Protein AF-A0A931Y1H8-F1 (afdb_monomer_lite)

Secondary structure (DSSP, 8-state):
--PPPEEEEEEEEETTEEEEEEEE---TT--HHHHHHHHHHHHHHHHHHHHHTTT-EE-S-GGGGEEEPSS--TTSPEEEEEEEEEETTEEEE--------

Sequence (101 aa):
MKTIGGELVKLELEGKLLVGELALELPPGTTAGVRDKSIDALLGDRLIDAAASVDAVVAAAASAFAFPRPGKDPKGRTVFDVRGRIEGDRLLPSRPGKQAR

Foldseek 3Di:
DDQWDKDFPDWDDDPFKIKGKMWTDDDPPDDPVSVLVNQQVHCVVVVQVVLVVVQADEPDRSSLQWAWDPDHDPVRTTMTIGIWGDDPRYTGRDPPDPPPD

Radius of gyration: 13.65 Å; chains: 1; bounding box: 31×42×37 Å

pLDDT: mean 85.73, std 13.14, range [34.94, 93.75]

Structure (mmCIF, N/CA/C/O backbone):
data_AF-A0A931Y1H8-F1
#
_entry.id   AF-A0A931Y1H8-F1
#
loop_
_atom_site.group_PDB
_atom_site.id
_atom_site.type_symbol
_atom_site.label_atom_id
_atom_site.label_alt_id
_atom_site.label_comp_id
_atom_site.label_asym_id
_atom_site.label_entity_id
_atom_site.label_seq_id
_atom_site.pdbx_PDB_ins_code
_atom_site.Cartn_x
_atom_site.Cartn_y
_atom_site.Cartn_z
_atom_site.occupancy
_atom_site.B_iso_or_equiv
_atom_site.auth_seq_id
_atom_site.auth_comp_id
_atom_site.auth_asym_id
_atom_site.auth_atom_id
_atom_site.pdbx_PDB_model_num
ATOM 1 N N . MET A 1 1 ? 5.159 -18.698 -11.735 1.00 47.28 1 MET A N 1
ATOM 2 C CA . MET A 1 1 ? 4.607 -17.334 -11.915 1.00 47.28 1 MET A CA 1
ATOM 3 C C . MET A 1 1 ? 5.731 -16.359 -11.601 1.00 47.28 1 MET A C 1
ATOM 5 O O . MET A 1 1 ? 6.307 -16.495 -10.533 1.00 47.28 1 MET A O 1
ATOM 9 N N . LYS A 1 2 ? 6.128 -15.473 -12.526 1.00 48.88 2 LYS A N 1
ATOM 10 C CA . LYS A 1 2 ? 7.179 -14.478 -12.253 1.00 48.88 2 LYS A CA 1
ATOM 11 C C . LYS A 1 2 ? 6.591 -13.403 -11.341 1.00 48.88 2 LYS A C 1
ATOM 13 O O . LYS A 1 2 ? 5.780 -12.605 -11.798 1.00 48.88 2 LYS A O 1
ATOM 18 N N . THR A 1 3 ? 6.942 -13.426 -10.064 1.00 54.31 3 THR A N 1
ATOM 19 C CA . THR A 1 3 ? 6.704 -12.295 -9.167 1.00 54.31 3 THR A CA 1
ATOM 20 C C . THR A 1 3 ? 7.622 -11.171 -9.632 1.00 54.31 3 THR A C 1
ATOM 22 O O . THR A 1 3 ? 8.820 -11.397 -9.798 1.00 54.31 3 THR A O 1
ATOM 25 N N . ILE A 1 4 ? 7.070 -9.997 -9.925 1.00 73.81 4 ILE A N 1
ATOM 26 C CA . ILE A 1 4 ? 7.901 -8.827 -10.215 1.00 73.81 4 ILE A CA 1
ATOM 27 C C . ILE A 1 4 ? 8.617 -8.395 -8.931 1.00 73.81 4 ILE A C 1
ATOM 29 O O . ILE A 1 4 ? 8.046 -8.482 -7.841 1.00 73.81 4 ILE A O 1
ATOM 33 N N . GLY A 1 5 ? 9.880 -7.984 -9.057 1.00 76.12 5 GLY A N 1
ATOM 34 C CA . GLY A 1 5 ? 10.676 -7.519 -7.926 1.00 76.12 5 GLY A CA 1
ATOM 35 C C . GLY A 1 5 ? 10.098 -6.220 -7.376 1.00 76.12 5 GLY A C 1
ATOM 36 O O . GLY A 1 5 ? 9.843 -5.283 -8.130 1.00 76.12 5 GLY A O 1
ATOM 37 N N . GLY A 1 6 ? 9.877 -6.160 -6.068 1.00 80.88 6 GLY A N 1
ATOM 38 C CA . GLY A 1 6 ? 9.313 -4.988 -5.423 1.00 80.88 6 GLY A CA 1
ATOM 39 C C . GLY A 1 6 ? 9.797 -4.837 -3.994 1.00 80.88 6 GLY A C 1
ATOM 40 O O . GLY A 1 6 ? 10.151 -5.815 -3.342 1.00 80.88 6 GLY A O 1
ATOM 41 N N . GLU A 1 7 ? 9.850 -3.598 -3.535 1.00 88.06 7 GLU A N 1
ATOM 42 C CA . GLU A 1 7 ? 10.400 -3.222 -2.241 1.00 88.06 7 GLU A CA 1
ATOM 43 C C . GLU A 1 7 ? 9.476 -2.196 -1.595 1.00 88.06 7 GLU A C 1
ATOM 45 O O . GLU A 1 7 ? 9.171 -1.162 -2.191 1.00 88.06 7 GLU A O 1
ATOM 50 N N . LEU A 1 8 ? 9.024 -2.481 -0.376 1.00 86.06 8 LEU A N 1
ATOM 51 C CA . LEU A 1 8 ? 8.384 -1.477 0.462 1.00 86.06 8 LEU A CA 1
ATOM 52 C C . LEU A 1 8 ? 9.490 -0.581 1.026 1.00 86.06 8 LEU A C 1
ATOM 54 O O . LEU A 1 8 ? 10.322 -1.043 1.802 1.00 86.06 8 LEU A O 1
ATOM 58 N N . VAL A 1 9 ? 9.512 0.681 0.608 1.00 86.69 9 VAL A N 1
ATOM 59 C CA . VAL A 1 9 ? 10.531 1.654 1.017 1.00 86.69 9 VAL A CA 1
ATOM 60 C C . VAL A 1 9 ? 10.200 2.199 2.401 1.00 86.69 9 VAL A C 1
ATOM 62 O O . VAL A 1 9 ? 11.071 2.289 3.264 1.00 86.69 9 VAL A O 1
ATOM 65 N N . LYS A 1 10 ? 8.931 2.560 2.620 1.00 90.44 10 LYS A N 1
ATOM 66 C CA . LYS A 1 10 ? 8.460 3.146 3.875 1.00 9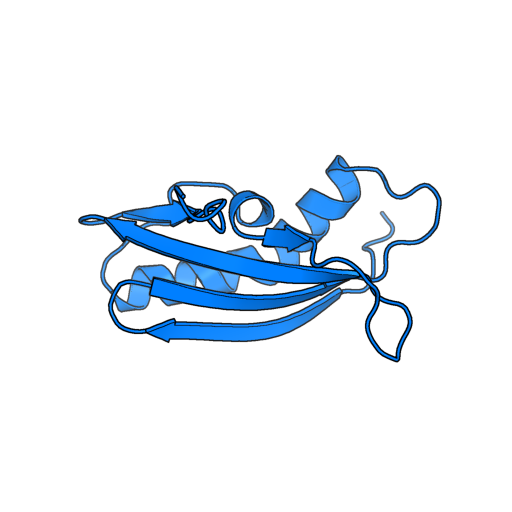0.44 10 LYS A CA 1
ATOM 67 C C . LYS A 1 10 ? 6.981 2.857 4.092 1.00 90.44 10 LYS A C 1
ATOM 69 O O . LYS A 1 10 ? 6.210 2.845 3.137 1.00 90.44 10 LYS A O 1
ATOM 74 N N . LEU A 1 11 ? 6.577 2.667 5.341 1.00 90.88 11 LEU A N 1
ATOM 75 C CA . LEU A 1 11 ? 5.173 2.650 5.736 1.00 90.88 11 LEU A CA 1
ATOM 76 C C . LEU A 1 11 ? 5.057 3.137 7.176 1.00 90.88 11 LEU A C 1
ATOM 78 O O . LEU A 1 11 ? 5.679 2.572 8.070 1.00 90.88 11 LEU A O 1
ATOM 82 N N . GLU A 1 12 ? 4.269 4.179 7.383 1.00 90.75 12 GLU A N 1
ATOM 83 C CA . GLU A 1 12 ? 4.056 4.823 8.670 1.00 90.75 12 GLU A CA 1
ATOM 84 C C . GLU A 1 12 ? 2.576 5.127 8.859 1.00 90.75 12 GLU A C 1
ATOM 86 O O . GLU A 1 12 ? 1.865 5.505 7.925 1.00 90.75 12 GLU A O 1
ATOM 91 N N . LEU A 1 13 ? 2.123 4.976 10.098 1.00 87.44 13 LEU A N 1
ATOM 92 C CA . LEU A 1 13 ? 0.797 5.384 10.525 1.00 87.44 13 LEU A CA 1
ATOM 93 C C . LEU A 1 13 ? 0.938 6.606 11.436 1.00 87.44 13 LEU A C 1
ATOM 95 O O . LEU A 1 13 ? 1.319 6.496 12.599 1.00 87.44 13 LEU A O 1
ATOM 99 N N . GLU A 1 14 ? 0.631 7.780 10.900 1.00 87.38 14 GLU A N 1
ATOM 100 C CA . GLU A 1 14 ? 0.613 9.045 11.626 1.00 87.38 14 GLU A CA 1
ATOM 101 C C . GLU A 1 14 ? -0.806 9.318 12.140 1.00 87.38 14 GLU A C 1
ATOM 103 O O . GLU A 1 14 ? -1.661 9.900 11.462 1.00 87.38 14 GLU A O 1
ATOM 108 N N . GLY A 1 15 ? -1.085 8.845 13.357 1.00 85.94 15 GLY A N 1
ATOM 109 C CA . GLY A 1 15 ? -2.388 8.981 14.008 1.00 85.94 15 GLY A CA 1
ATOM 110 C C . GLY A 1 15 ? -3.488 8.217 13.268 1.00 85.94 15 GLY A C 1
ATOM 111 O O . GLY A 1 15 ? -3.716 7.043 13.529 1.00 85.94 15 GLY A O 1
ATOM 112 N N . LYS A 1 16 ? -4.184 8.893 12.346 1.00 88.94 16 LYS A N 1
ATOM 113 C CA . LYS A 1 16 ? -5.246 8.309 11.501 1.00 88.94 16 LYS A CA 1
ATOM 114 C C . LYS A 1 16 ? -4.879 8.260 10.022 1.00 88.94 16 LYS A C 1
ATOM 116 O O . LYS A 1 16 ? -5.722 7.899 9.207 1.00 88.94 16 LYS A O 1
ATOM 121 N N . LEU A 1 17 ? -3.672 8.668 9.651 1.00 91.00 17 LEU A N 1
ATOM 122 C CA . LEU A 1 17 ? -3.225 8.699 8.266 1.00 91.00 17 LEU A CA 1
ATOM 123 C C . LEU A 1 17 ? -2.124 7.673 8.075 1.00 91.00 17 LEU A C 1
ATOM 125 O O . LEU A 1 17 ? -1.113 7.702 8.762 1.00 91.00 17 LEU A O 1
ATOM 129 N N . LEU A 1 18 ? -2.329 6.771 7.129 1.00 91.12 18 LEU A N 1
ATOM 130 C CA . LEU A 1 18 ? -1.306 5.843 6.696 1.00 91.12 18 LEU A CA 1
ATOM 131 C C . LEU A 1 18 ? -0.608 6.444 5.480 1.00 91.12 18 LEU A C 1
ATOM 133 O O . LEU A 1 18 ? -1.255 6.720 4.466 1.00 91.12 18 LEU A O 1
ATOM 137 N N . VAL A 1 19 ? 0.700 6.616 5.576 1.00 92.88 19 VAL A N 1
ATOM 138 C CA . VAL A 1 19 ? 1.550 7.122 4.504 1.00 92.88 19 VAL A CA 1
ATOM 139 C C . VAL A 1 19 ? 2.716 6.175 4.291 1.00 92.88 19 VAL A C 1
ATOM 141 O O . VAL A 1 19 ? 3.299 5.640 5.226 1.00 92.88 19 VAL A O 1
ATOM 144 N N . GLY A 1 20 ? 3.064 5.931 3.041 1.00 91.75 20 GLY A N 1
ATOM 145 C CA . GLY A 1 20 ? 4.170 5.053 2.715 1.00 91.75 20 GLY A CA 1
ATOM 146 C C . GLY A 1 20 ? 4.606 5.196 1.275 1.00 91.75 20 GLY A C 1
ATOM 147 O O . GLY A 1 20 ? 4.041 5.958 0.493 1.00 91.75 20 GLY A O 1
ATOM 148 N N . GLU A 1 21 ? 5.624 4.434 0.929 1.00 92.38 21 GLU A N 1
ATOM 149 C CA . GLU A 1 21 ? 6.199 4.382 -0.399 1.00 92.38 21 GLU A CA 1
ATOM 150 C C . GLU A 1 21 ? 6.640 2.949 -0.690 1.00 92.38 21 GLU A C 1
ATOM 152 O O . GLU A 1 21 ? 7.256 2.291 0.150 1.00 92.38 21 GLU A O 1
ATOM 157 N N . LEU A 1 22 ? 6.342 2.466 -1.891 1.00 92.06 22 LEU A N 1
ATOM 158 C CA . LEU A 1 22 ? 6.856 1.203 -2.408 1.00 92.06 22 LEU A CA 1
ATOM 159 C C . LEU A 1 22 ? 7.381 1.393 -3.828 1.00 92.06 22 LEU A C 1
ATOM 161 O O . LEU A 1 22 ? 6.883 2.221 -4.582 1.00 92.06 22 LEU A O 1
ATOM 165 N N . ALA A 1 23 ? 8.383 0.616 -4.210 1.00 91.94 23 ALA A N 1
ATOM 166 C CA . ALA A 1 23 ? 8.963 0.628 -5.543 1.00 91.94 23 ALA A CA 1
ATOM 167 C C . ALA A 1 23 ? 8.792 -0.747 -6.186 1.00 91.94 23 ALA A C 1
ATOM 169 O O . ALA A 1 23 ? 9.176 -1.757 -5.600 1.00 91.94 23 ALA A O 1
ATOM 170 N N . LEU A 1 24 ? 8.252 -0.788 -7.403 1.00 90.50 24 LEU A N 1
ATOM 171 C CA . LEU A 1 24 ? 8.096 -2.009 -8.188 1.00 90.50 24 LEU A CA 1
ATOM 172 C C . LEU A 1 24 ? 8.888 -1.934 -9.482 1.00 90.50 24 LEU A C 1
ATOM 174 O O . LEU A 1 24 ? 8.796 -0.969 -10.243 1.00 90.50 24 LEU A O 1
ATOM 178 N N . GLU A 1 25 ? 9.615 -2.999 -9.778 1.00 90.12 25 GLU A N 1
ATOM 179 C CA . GLU A 1 25 ? 10.141 -3.226 -11.109 1.00 90.12 25 GLU A CA 1
ATOM 180 C C . GLU A 1 25 ? 8.982 -3.641 -12.022 1.00 90.12 25 GLU A C 1
ATOM 182 O O . GLU A 1 25 ? 8.382 -4.697 -11.843 1.00 90.12 25 GLU A O 1
ATOM 187 N N . LEU A 1 26 ? 8.637 -2.790 -12.991 1.00 85.06 26 LEU A N 1
ATOM 188 C CA . LEU A 1 26 ? 7.592 -3.068 -13.977 1.00 85.06 26 LEU A CA 1
ATOM 189 C C . LEU A 1 26 ? 8.229 -3.285 -15.353 1.00 85.06 26 LEU A C 1
ATOM 191 O O . LEU A 1 26 ? 8.392 -2.323 -16.113 1.00 85.06 26 LEU A O 1
ATOM 195 N N . PRO A 1 27 ? 8.601 -4.531 -15.698 1.00 82.81 27 PRO A N 1
ATOM 196 C CA . PRO A 1 27 ? 9.029 -4.869 -17.045 1.00 82.81 27 PRO A CA 1
ATOM 197 C C . PRO A 1 27 ? 7.954 -4.517 -18.086 1.00 82.81 27 PRO A C 1
ATOM 199 O O . PRO A 1 27 ? 6.752 -4.579 -17.784 1.00 82.81 27 PRO A O 1
ATOM 202 N N . PRO A 1 28 ? 8.349 -4.203 -19.331 1.00 80.31 28 PRO A N 1
ATOM 203 C CA . PRO A 1 28 ? 7.398 -4.032 -20.423 1.00 80.31 28 PRO A CA 1
ATOM 204 C C . PRO A 1 28 ? 6.536 -5.294 -20.592 1.00 80.31 28 PRO A C 1
ATOM 206 O O . PRO A 1 28 ? 7.040 -6.415 -20.558 1.00 80.31 28 PRO A O 1
ATOM 209 N N . GLY A 1 29 ? 5.221 -5.105 -20.739 1.00 83.88 29 GLY A N 1
ATOM 210 C CA . GLY A 1 29 ? 4.238 -6.196 -20.793 1.00 83.88 29 GLY A CA 1
ATOM 211 C C . GLY A 1 29 ? 3.647 -6.610 -19.439 1.00 83.88 29 GLY A C 1
ATOM 212 O O . GLY A 1 29 ? 2.790 -7.491 -19.401 1.00 83.88 29 GLY A O 1
ATOM 213 N N . THR A 1 30 ? 4.044 -5.972 -18.331 1.00 85.31 30 THR A N 1
ATOM 214 C CA . THR A 1 30 ? 3.389 -6.180 -17.028 1.00 85.31 30 THR A CA 1
ATOM 215 C C . THR A 1 30 ? 1.945 -5.683 -17.076 1.00 85.31 30 THR A C 1
ATOM 217 O O . THR A 1 30 ? 1.686 -4.511 -17.346 1.00 85.31 30 THR A O 1
ATOM 220 N N . THR A 1 31 ? 0.992 -6.573 -16.804 1.00 87.94 31 THR A N 1
ATOM 221 C CA . THR A 1 31 ? -0.430 -6.223 -16.741 1.00 87.94 31 THR A CA 1
ATOM 222 C C . THR A 1 31 ? -0.785 -5.608 -15.391 1.00 87.94 31 THR A C 1
ATOM 224 O O . THR A 1 31 ? -0.110 -5.847 -14.386 1.00 87.94 31 THR A O 1
ATOM 227 N N . ALA A 1 32 ? -1.895 -4.864 -15.349 1.00 86.31 32 ALA A N 1
ATOM 228 C CA . ALA A 1 32 ? -2.428 -4.322 -14.100 1.00 86.31 32 ALA A CA 1
ATOM 229 C C . ALA A 1 32 ? -2.637 -5.425 -13.048 1.00 86.31 32 ALA A C 1
ATOM 231 O O . ALA A 1 32 ? -2.173 -5.277 -11.930 1.00 86.31 32 ALA A O 1
ATOM 232 N N . GLY A 1 33 ? -3.197 -6.581 -13.423 1.00 89.38 33 GLY A N 1
ATOM 233 C CA . GLY A 1 33 ? -3.417 -7.681 -12.477 1.00 89.38 33 GLY A CA 1
ATOM 234 C C . GLY A 1 33 ? -2.134 -8.279 -11.881 1.00 89.38 33 GLY A C 1
ATOM 235 O O . GLY A 1 33 ? -2.118 -8.634 -10.706 1.00 89.38 33 GLY A O 1
ATOM 236 N N . VAL A 1 34 ? -1.041 -8.370 -12.653 1.00 89.25 34 VAL A N 1
ATOM 237 C CA . VAL A 1 34 ? 0.258 -8.840 -12.125 1.00 89.25 34 VAL A CA 1
ATOM 238 C C . VAL A 1 34 ? 0.856 -7.807 -11.177 1.00 89.25 34 VAL A C 1
ATOM 240 O O . VAL A 1 34 ? 1.326 -8.170 -10.100 1.00 89.25 34 VAL A O 1
ATOM 243 N N . ARG A 1 35 ? 0.797 -6.526 -11.553 1.00 89.25 35 ARG A N 1
ATOM 244 C CA . ARG A 1 35 ? 1.227 -5.422 -10.694 1.00 89.25 35 ARG A CA 1
ATOM 245 C C . ARG A 1 35 ? 0.453 -5.423 -9.378 1.00 89.25 35 ARG A C 1
ATOM 247 O O . ARG A 1 35 ? 1.073 -5.428 -8.323 1.00 89.25 35 ARG A O 1
ATOM 254 N N . ASP A 1 36 ? -0.872 -5.444 -9.448 1.00 91.44 36 ASP A N 1
ATOM 255 C CA . ASP A 1 36 ? -1.750 -5.323 -8.286 1.00 91.44 36 ASP A CA 1
ATOM 256 C C . ASP A 1 36 ? -1.544 -6.508 -7.333 1.00 91.44 36 ASP A C 1
ATOM 258 O O . ASP A 1 36 ? -1.355 -6.298 -6.140 1.00 91.44 36 ASP A O 1
ATOM 262 N N . LYS A 1 37 ? -1.399 -7.733 -7.862 1.00 91.06 37 LYS A N 1
ATOM 263 C CA . LYS A 1 37 ? -1.052 -8.918 -7.061 1.00 91.06 37 LYS A CA 1
ATOM 264 C C . LYS A 1 37 ? 0.297 -8.787 -6.347 1.00 91.06 37 LYS A C 1
ATOM 266 O O . LYS A 1 37 ? 0.445 -9.252 -5.220 1.00 91.06 37 LYS A O 1
ATOM 271 N N . SER A 1 38 ? 1.291 -8.185 -6.995 1.00 90.56 38 SER A N 1
ATOM 272 C CA . SER A 1 38 ? 2.590 -7.931 -6.369 1.00 90.56 38 SER A CA 1
ATOM 273 C C . SER A 1 38 ? 2.522 -6.839 -5.305 1.00 90.56 38 SER A C 1
ATOM 275 O O . SER A 1 38 ? 3.188 -6.973 -4.283 1.00 90.56 38 SER A O 1
ATOM 277 N N . ILE A 1 39 ? 1.696 -5.805 -5.497 1.00 91.62 39 ILE A N 1
ATOM 278 C CA . ILE A 1 39 ? 1.425 -4.816 -4.446 1.00 91.62 39 ILE A CA 1
ATOM 279 C C . ILE A 1 39 ? 0.744 -5.498 -3.259 1.00 91.62 39 ILE A C 1
ATOM 281 O O . ILE A 1 39 ? 1.204 -5.338 -2.134 1.00 91.62 39 ILE A O 1
ATOM 285 N N . ASP A 1 40 ? -0.295 -6.297 -3.508 1.00 92.44 40 ASP A N 1
ATOM 286 C CA . ASP A 1 40 ? -1.029 -7.025 -2.471 1.00 92.44 40 ASP A CA 1
ATOM 287 C C . ASP A 1 40 ? -0.112 -7.930 -1.645 1.00 92.44 40 ASP A C 1
ATOM 289 O O . ASP A 1 40 ? -0.188 -7.920 -0.421 1.00 92.44 40 ASP A O 1
ATOM 293 N N . ALA A 1 41 ? 0.812 -8.642 -2.292 1.00 91.19 41 ALA A N 1
ATOM 294 C CA . ALA A 1 41 ? 1.770 -9.501 -1.603 1.00 91.19 41 ALA A CA 1
ATOM 295 C C . ALA A 1 41 ? 2.808 -8.731 -0.764 1.00 91.19 41 ALA A C 1
ATOM 297 O O . ALA A 1 41 ? 3.254 -9.233 0.260 1.00 91.19 41 ALA A O 1
ATOM 298 N N . LEU A 1 42 ? 3.226 -7.536 -1.195 1.00 90.75 42 LEU A N 1
ATOM 299 C CA . LEU A 1 42 ? 4.243 -6.744 -0.487 1.00 90.75 42 LEU A CA 1
ATOM 300 C C . LEU A 1 42 ? 3.658 -5.897 0.642 1.00 90.75 42 LEU A C 1
ATOM 302 O O . LEU A 1 42 ? 4.317 -5.665 1.654 1.00 90.75 42 LEU A O 1
ATOM 306 N N . LEU A 1 43 ? 2.447 -5.386 0.432 1.00 91.69 43 LEU A N 1
ATOM 307 C CA . LEU A 1 43 ? 1.822 -4.392 1.291 1.00 91.69 43 LEU A CA 1
ATOM 308 C C . LEU A 1 43 ? 0.740 -4.999 2.198 1.00 91.69 43 LEU A C 1
ATOM 310 O O . LEU A 1 43 ? 0.491 -4.447 3.264 1.00 91.69 43 LEU A O 1
ATOM 314 N N . GLY A 1 44 ? 0.131 -6.128 1.821 1.00 92.12 44 GLY A N 1
ATOM 315 C CA . GLY A 1 44 ? -1.001 -6.743 2.524 1.00 92.12 44 GLY A CA 1
ATOM 316 C C . GLY A 1 44 ? -0.755 -6.967 4.014 1.00 92.12 44 GLY A C 1
ATOM 317 O O . GLY A 1 44 ? -1.434 -6.352 4.834 1.00 92.12 44 GLY A O 1
ATOM 318 N N . ASP A 1 45 ? 0.252 -7.769 4.364 1.00 91.88 45 ASP A N 1
ATOM 319 C CA . ASP A 1 45 ? 0.566 -8.086 5.767 1.00 91.88 45 ASP A CA 1
ATOM 320 C C . ASP A 1 45 ? 0.884 -6.818 6.574 1.00 91.88 45 ASP A C 1
ATOM 322 O O . ASP A 1 45 ? 0.403 -6.632 7.687 1.00 91.88 45 ASP A O 1
ATOM 326 N N . ARG A 1 46 ? 1.606 -5.869 5.967 1.00 91.75 46 ARG A N 1
ATOM 327 C CA . ARG A 1 46 ? 1.983 -4.606 6.618 1.00 91.75 46 ARG A CA 1
ATOM 328 C C . ARG A 1 46 ? 0.792 -3.685 6.871 1.00 91.75 46 ARG A C 1
ATOM 330 O O . ARG A 1 46 ? 0.784 -2.978 7.875 1.00 91.75 46 ARG A O 1
ATOM 337 N N . LEU A 1 47 ? -0.207 -3.677 5.987 1.00 91.75 47 LEU A N 1
ATOM 338 C CA . LEU A 1 47 ? -1.457 -2.947 6.221 1.00 91.75 47 LEU A CA 1
ATOM 339 C C . LEU A 1 47 ? -2.277 -3.584 7.330 1.00 91.75 47 LEU A C 1
ATOM 341 O O . LEU A 1 47 ? -2.879 -2.856 8.114 1.00 91.75 47 LEU A O 1
ATOM 345 N N . ILE A 1 48 ? -2.310 -4.917 7.381 1.00 92.75 48 ILE A N 1
ATOM 346 C CA . ILE A 1 48 ? -3.010 -5.654 8.431 1.00 92.75 48 ILE A CA 1
ATOM 347 C C . ILE A 1 48 ? -2.378 -5.327 9.785 1.00 92.75 48 ILE A C 1
ATOM 349 O O . ILE A 1 48 ? -3.096 -4.913 10.690 1.00 92.75 48 ILE A O 1
ATOM 353 N N . ASP A 1 49 ? -1.050 -5.396 9.894 1.00 92.31 49 ASP A N 1
ATOM 354 C CA . ASP A 1 49 ? -0.321 -5.056 11.121 1.00 92.31 49 ASP A CA 1
ATOM 355 C C . ASP A 1 49 ? -0.545 -3.593 11.544 1.00 92.31 49 ASP A C 1
ATOM 357 O O . ASP A 1 49 ? -0.785 -3.294 12.719 1.00 92.31 49 ASP A O 1
ATOM 361 N N . ALA A 1 50 ? -0.502 -2.663 10.582 1.00 89.81 50 ALA A N 1
ATOM 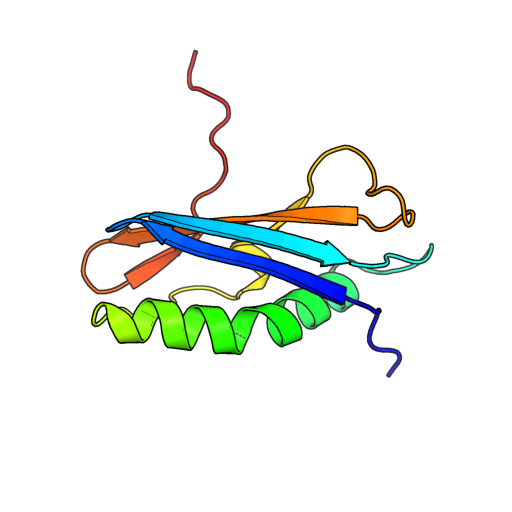362 C CA . ALA A 1 50 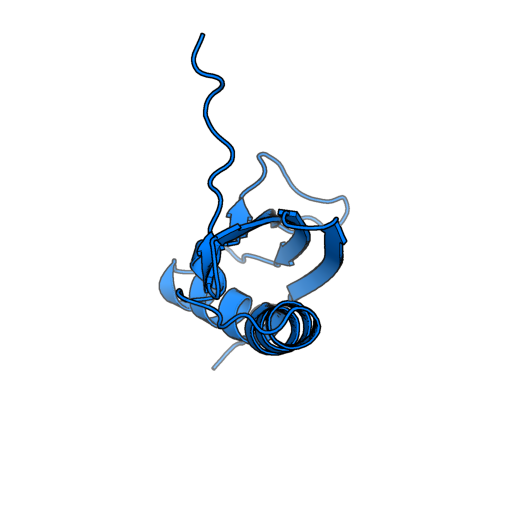? -0.725 -1.243 10.842 1.00 89.81 50 ALA A CA 1
ATOM 363 C C . ALA A 1 50 ? -2.162 -0.961 11.305 1.00 89.81 50 ALA A C 1
ATOM 365 O O . ALA A 1 50 ? -2.363 -0.183 12.233 1.00 89.81 50 ALA A O 1
ATOM 366 N N . ALA A 1 51 ? -3.158 -1.596 10.683 1.00 90.94 51 ALA A N 1
ATOM 367 C CA . ALA A 1 51 ? -4.559 -1.445 11.063 1.00 90.94 51 ALA A CA 1
ATOM 368 C C . ALA A 1 51 ? -4.835 -2.076 12.437 1.00 90.94 51 ALA A C 1
ATOM 370 O O . ALA A 1 51 ? -5.460 -1.443 13.287 1.00 90.94 51 ALA A O 1
ATOM 371 N N . ALA A 1 52 ? -4.293 -3.269 12.693 1.00 91.62 52 ALA A N 1
ATOM 372 C CA . ALA A 1 52 ? -4.440 -3.966 13.967 1.00 91.62 52 ALA A CA 1
ATOM 373 C C . ALA A 1 52 ? -3.833 -3.182 15.141 1.00 91.62 52 ALA A C 1
ATOM 375 O O . ALA A 1 52 ? -4.375 -3.210 16.241 1.00 91.62 52 ALA A O 1
ATOM 376 N N . SER A 1 53 ? -2.759 -2.422 14.902 1.00 90.69 53 SER A N 1
ATOM 377 C CA . SER A 1 53 ? -2.128 -1.566 15.919 1.00 90.69 53 SER A CA 1
ATOM 378 C C . SER A 1 53 ? -3.028 -0.421 16.417 1.00 90.69 53 SER A C 1
ATOM 380 O O . SER A 1 53 ? -2.705 0.209 17.422 1.00 90.69 53 SER A O 1
ATOM 382 N N . VAL A 1 54 ? -4.133 -0.131 15.721 1.00 89.75 54 VAL A N 1
ATOM 383 C CA . VAL A 1 54 ? -5.112 0.913 16.073 1.00 89.75 54 VAL A CA 1
ATOM 384 C C . VAL A 1 54 ? -6.548 0.378 16.123 1.00 89.75 54 VAL A C 1
ATOM 386 O O . VAL A 1 54 ? -7.490 1.145 15.928 1.00 89.75 54 VAL A O 1
ATOM 389 N N . ASP A 1 55 ? -6.712 -0.932 16.348 1.00 91.94 55 ASP A N 1
ATOM 390 C CA . ASP A 1 55 ? -8.013 -1.620 16.403 1.00 91.94 55 ASP A CA 1
ATOM 391 C C . ASP A 1 55 ? -8.886 -1.393 15.151 1.00 91.94 55 ASP A C 1
ATOM 393 O O . ASP A 1 55 ? -10.115 -1.323 15.216 1.00 91.94 55 ASP A O 1
ATOM 397 N N . ALA A 1 56 ? -8.246 -1.275 13.985 1.00 93.19 56 ALA A N 1
ATOM 398 C CA . ALA A 1 56 ? -8.910 -1.111 12.700 1.00 93.19 56 ALA A CA 1
ATOM 399 C C . ALA A 1 56 ? -8.741 -2.340 11.797 1.00 93.19 56 ALA A C 1
ATOM 401 O O . ALA A 1 56 ? -7.804 -3.128 11.923 1.00 93.19 56 ALA A O 1
ATOM 402 N N . VAL A 1 57 ? -9.631 -2.465 10.814 1.00 93.62 57 VAL A N 1
ATOM 403 C CA . VAL A 1 57 ? -9.602 -3.515 9.790 1.00 93.62 57 VAL A CA 1
ATOM 404 C C . VAL A 1 57 ? -9.350 -2.903 8.415 1.00 93.62 57 VAL A C 1
ATOM 406 O O . VAL A 1 57 ? -9.930 -1.876 8.056 1.00 93.62 57 VAL A O 1
ATOM 409 N N . VAL A 1 58 ? -8.498 -3.542 7.610 1.00 93.44 58 VAL A N 1
ATOM 410 C CA . VAL A 1 58 ? -8.259 -3.135 6.218 1.00 93.44 58 VAL A CA 1
ATOM 411 C C . VAL A 1 58 ? -9.522 -3.381 5.389 1.00 93.44 58 VAL A C 1
ATOM 413 O O . VAL A 1 58 ? -9.956 -4.517 5.223 1.00 93.44 58 VAL A O 1
ATOM 416 N N . ALA A 1 59 ? -10.121 -2.317 4.856 1.00 92.62 59 ALA A N 1
ATOM 417 C CA . ALA A 1 59 ? -11.413 -2.386 4.169 1.00 92.62 59 ALA A CA 1
ATOM 418 C C . ALA A 1 59 ? -11.309 -2.532 2.635 1.00 92.62 59 ALA A C 1
ATOM 420 O O . ALA A 1 59 ? -12.329 -2.526 1.945 1.00 92.62 59 ALA A O 1
ATOM 421 N N . ALA A 1 60 ? -10.096 -2.638 2.082 1.00 93.00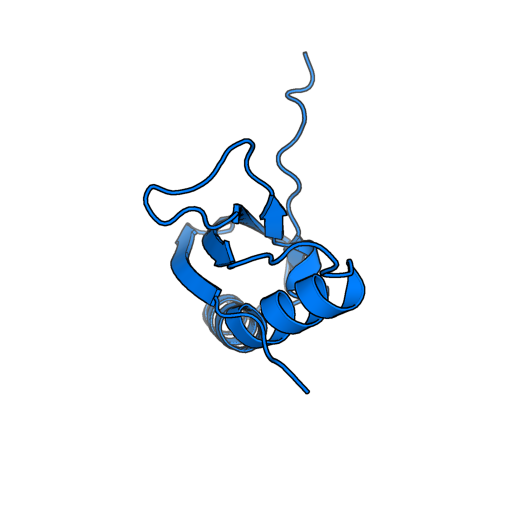 60 ALA A N 1
ATOM 422 C CA . ALA A 1 60 ? -9.845 -2.776 0.647 1.00 93.00 60 ALA A CA 1
ATOM 423 C C . ALA A 1 60 ? -8.574 -3.598 0.366 1.00 93.00 60 ALA A C 1
ATOM 425 O O . ALA A 1 60 ? -7.755 -3.808 1.257 1.00 93.00 60 ALA A O 1
ATOM 426 N N . ALA A 1 61 ? -8.384 -4.029 -0.885 1.00 92.50 61 ALA A N 1
ATOM 427 C CA . ALA A 1 61 ? -7.128 -4.646 -1.324 1.00 92.50 61 ALA A CA 1
ATOM 428 C C . ALA A 1 61 ? -5.951 -3.664 -1.179 1.00 92.50 61 ALA A C 1
ATOM 430 O O . ALA A 1 61 ? -6.131 -2.459 -1.367 1.00 92.50 61 ALA A O 1
ATOM 431 N N . ALA A 1 62 ? -4.746 -4.161 -0.888 1.00 92.62 62 ALA A N 1
ATOM 432 C CA . ALA A 1 62 ? -3.580 -3.311 -0.640 1.00 92.62 62 ALA A CA 1
ATOM 433 C C . ALA A 1 62 ? -3.204 -2.471 -1.873 1.00 92.62 62 ALA A C 1
ATOM 435 O O . ALA A 1 62 ? -2.833 -1.304 -1.760 1.00 92.62 62 ALA A O 1
ATOM 436 N N . SER A 1 63 ? -3.386 -3.035 -3.065 1.00 92.31 63 SER A N 1
ATOM 437 C CA . SER A 1 63 ? -3.257 -2.362 -4.358 1.00 92.31 63 SER A CA 1
ATOM 438 C C . SER A 1 63 ? -4.106 -1.095 -4.477 1.00 92.31 63 SER A C 1
ATOM 440 O O . SER A 1 63 ? -3.689 -0.151 -5.144 1.00 92.31 63 SER A O 1
ATOM 442 N N . ALA A 1 64 ? -5.242 -1.003 -3.775 1.00 92.88 64 ALA A N 1
ATOM 443 C CA . ALA A 1 64 ? -6.074 0.201 -3.756 1.00 92.88 64 ALA A CA 1
ATOM 444 C C . ALA A 1 64 ? -5.451 1.365 -2.963 1.00 92.88 64 ALA A C 1
ATOM 446 O O . ALA A 1 64 ? -5.855 2.514 -3.154 1.00 92.88 64 ALA A O 1
ATOM 447 N N . PHE A 1 65 ? -4.486 1.081 -2.085 1.00 92.94 65 PHE A N 1
ATOM 448 C CA . PHE A 1 65 ? -3.751 2.081 -1.309 1.00 92.94 65 PHE A CA 1
ATOM 449 C C . PHE A 1 65 ? -2.532 2.619 -2.061 1.00 92.94 65 PHE A C 1
ATOM 451 O O . PHE A 1 65 ? -1.994 3.645 -1.658 1.00 92.94 65 PHE A O 1
ATOM 458 N N . ALA A 1 66 ? -2.084 1.943 -3.122 1.00 92.94 66 ALA A N 1
ATOM 459 C CA . ALA A 1 66 ? -0.868 2.279 -3.849 1.00 92.94 66 ALA A CA 1
ATOM 460 C C . ALA A 1 66 ? -1.161 3.126 -5.096 1.00 92.94 66 ALA A C 1
ATOM 462 O O . ALA A 1 66 ? -1.866 2.713 -6.017 1.00 92.94 66 ALA A O 1
ATOM 463 N N . PHE A 1 67 ? -0.555 4.308 -5.158 1.00 91.75 67 PHE A N 1
ATOM 464 C CA . PHE A 1 67 ? -0.744 5.285 -6.223 1.00 91.75 67 PHE A CA 1
ATOM 465 C C . PHE A 1 67 ? 0.567 5.509 -6.969 1.00 91.75 67 PHE A C 1
ATOM 467 O O . PHE A 1 67 ? 1.534 5.943 -6.351 1.00 91.75 67 PHE A O 1
ATOM 474 N N . PRO A 1 68 ? 0.641 5.243 -8.283 1.00 90.00 68 PRO A N 1
ATOM 475 C CA . PRO A 1 68 ? 1.883 5.416 -9.023 1.00 90.00 68 PRO A CA 1
ATOM 476 C C . PRO A 1 68 ? 2.317 6.884 -9.009 1.00 90.00 68 PRO A C 1
ATOM 478 O O . PRO A 1 68 ? 1.550 7.775 -9.382 1.00 90.00 68 PRO A O 1
ATOM 481 N N . ARG A 1 69 ? 3.567 7.124 -8.617 1.00 87.50 69 ARG A N 1
ATOM 482 C CA . ARG A 1 69 ? 4.217 8.427 -8.710 1.00 87.50 69 ARG A CA 1
ATOM 483 C C . ARG A 1 69 ? 4.749 8.614 -10.136 1.00 87.50 69 ARG A C 1
ATOM 485 O O . ARG A 1 69 ? 5.296 7.669 -10.710 1.00 87.50 69 ARG A O 1
ATOM 492 N N . PRO A 1 70 ? 4.603 9.806 -10.742 1.00 82.56 70 PRO A N 1
ATOM 493 C CA . PRO A 1 70 ? 5.221 10.078 -12.032 1.00 82.56 70 PRO A CA 1
ATOM 494 C C . PRO A 1 70 ? 6.748 9.990 -11.920 1.00 82.56 70 PRO A C 1
ATOM 496 O O . PRO A 1 70 ? 7.349 10.584 -11.028 1.00 82.56 70 PRO A O 1
ATOM 499 N N . GLY A 1 71 ? 7.366 9.267 -12.853 1.00 82.94 71 GLY A N 1
ATOM 500 C CA . GLY A 1 71 ? 8.812 9.054 -12.893 1.00 82.94 71 GLY A CA 1
ATOM 501 C C . GLY A 1 71 ? 9.236 7.650 -12.463 1.00 82.94 71 GLY A C 1
ATOM 502 O O . GLY A 1 71 ? 8.421 6.738 -12.312 1.00 82.94 71 GLY A O 1
ATOM 503 N N . LYS A 1 72 ? 10.550 7.469 -12.335 1.00 86.56 72 LYS A N 1
ATOM 504 C CA . LYS A 1 72 ? 11.192 6.224 -11.910 1.00 86.56 72 LYS A CA 1
ATOM 505 C C . LYS A 1 72 ? 12.228 6.533 -10.837 1.00 86.56 72 LYS A C 1
ATOM 507 O O . LYS A 1 72 ? 12.790 7.627 -10.833 1.00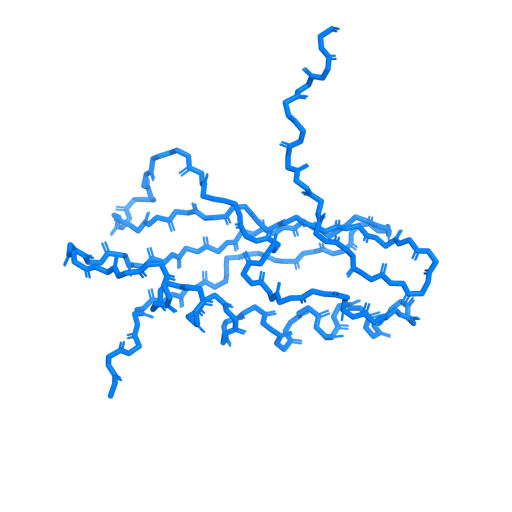 86.56 72 LYS A O 1
ATOM 512 N N . ASP A 1 73 ? 12.480 5.577 -9.950 1.00 85.06 73 ASP A N 1
ATOM 513 C CA . ASP A 1 73 ? 13.581 5.682 -8.992 1.00 85.06 73 ASP A CA 1
ATOM 514 C C . ASP A 1 73 ? 14.946 5.589 -9.712 1.00 85.06 73 ASP A C 1
ATOM 516 O O . ASP A 1 73 ? 15.001 5.218 -10.890 1.00 85.06 73 ASP A O 1
ATOM 520 N N . PRO A 1 74 ? 16.068 5.877 -9.027 1.00 82.50 74 PRO A N 1
ATOM 521 C CA . PRO A 1 74 ? 17.410 5.757 -9.603 1.00 82.50 74 PRO A CA 1
ATOM 522 C C . PRO A 1 74 ? 17.744 4.362 -10.158 1.00 82.50 74 PRO A C 1
ATOM 524 O O . PRO A 1 74 ? 18.631 4.239 -10.999 1.00 82.50 74 PRO A O 1
ATOM 527 N N . LYS A 1 75 ? 17.035 3.310 -9.719 1.00 82.56 75 LYS A N 1
ATOM 528 C CA . LYS A 1 75 ? 17.165 1.935 -10.227 1.00 82.56 75 LYS A CA 1
ATOM 529 C C . LYS A 1 75 ? 16.211 1.619 -11.392 1.00 82.56 75 LYS A C 1
ATOM 531 O O . LYS A 1 75 ? 16.182 0.488 -11.864 1.00 82.56 75 LYS A O 1
ATOM 536 N N . GLY A 1 76 ? 15.427 2.588 -11.869 1.00 85.00 76 GLY A N 1
ATOM 537 C CA . GLY A 1 76 ? 14.499 2.422 -12.992 1.00 85.00 76 GLY A CA 1
ATOM 538 C C . GLY A 1 76 ? 13.155 1.767 -12.641 1.00 85.00 76 GLY A C 1
ATOM 539 O O . GLY A 1 76 ? 12.396 1.422 -13.558 1.00 85.00 76 GLY A O 1
ATOM 540 N N . ARG A 1 77 ? 12.841 1.615 -11.349 1.00 89.75 77 ARG A N 1
ATOM 541 C CA . ARG A 1 77 ? 11.585 1.062 -10.822 1.00 89.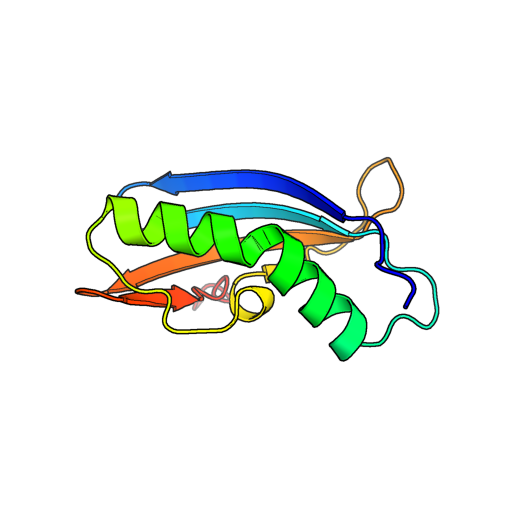75 77 ARG A CA 1
ATOM 542 C C . ARG A 1 77 ? 10.506 2.138 -10.768 1.00 89.75 77 ARG A C 1
ATOM 544 O O . ARG A 1 77 ? 10.790 3.324 -10.608 1.00 89.75 77 ARG A O 1
ATOM 551 N N . THR A 1 78 ? 9.251 1.728 -10.892 1.00 90.62 78 THR A N 1
ATOM 552 C CA . THR A 1 78 ? 8.102 2.613 -10.695 1.00 90.62 78 THR A CA 1
ATOM 553 C C . THR A 1 78 ? 7.830 2.749 -9.206 1.00 90.62 78 THR A C 1
ATOM 555 O O . THR A 1 78 ? 7.640 1.751 -8.514 1.00 90.62 78 THR A O 1
ATOM 558 N N . VAL A 1 79 ? 7.803 3.986 -8.724 1.00 91.75 79 VAL A N 1
ATOM 559 C CA . VAL A 1 79 ? 7.502 4.303 -7.326 1.00 91.75 79 VAL A CA 1
ATOM 560 C C . VAL A 1 79 ? 5.997 4.481 -7.166 1.00 91.75 79 VAL A C 1
ATOM 562 O O . VAL A 1 79 ? 5.337 5.042 -8.038 1.00 91.75 79 VAL A O 1
ATOM 565 N N . PHE A 1 80 ? 5.454 4.003 -6.057 1.00 92.44 80 PHE A N 1
ATOM 566 C CA . PHE A 1 80 ? 4.063 4.135 -5.666 1.00 92.44 80 PHE A CA 1
ATOM 567 C C . PHE A 1 80 ? 3.992 4.758 -4.277 1.00 92.44 80 PHE A C 1
ATOM 569 O O . PHE A 1 80 ? 4.607 4.271 -3.332 1.00 92.44 80 PHE A O 1
ATOM 576 N N . ASP A 1 81 ? 3.200 5.811 -4.157 1.00 93.06 81 ASP A N 1
ATOM 577 C CA . ASP A 1 81 ? 2.789 6.385 -2.887 1.00 93.06 81 ASP A CA 1
ATOM 578 C C . ASP A 1 81 ? 1.699 5.508 -2.266 1.00 93.06 81 ASP A C 1
ATOM 580 O O . ASP A 1 81 ? 0.646 5.299 -2.867 1.00 93.06 81 ASP A O 1
ATOM 584 N N . VAL A 1 82 ? 1.927 5.013 -1.055 1.00 93.25 82 VAL A N 1
ATOM 585 C CA . VAL A 1 82 ? 0.918 4.301 -0.268 1.00 93.25 82 VAL A CA 1
ATOM 586 C C . VAL A 1 82 ? 0.166 5.311 0.581 1.00 93.25 82 VAL A C 1
ATOM 588 O O . VAL A 1 82 ? 0.779 6.065 1.337 1.00 93.25 82 VAL A O 1
ATOM 591 N N . ARG A 1 83 ? -1.162 5.349 0.463 1.00 92.88 83 ARG A N 1
ATOM 592 C CA . ARG A 1 83 ? -1.997 6.269 1.237 1.00 92.88 83 ARG A CA 1
ATOM 593 C C . ARG A 1 83 ? -3.279 5.618 1.722 1.00 92.88 83 ARG A C 1
ATOM 595 O O . ARG A 1 83 ? -4.071 5.092 0.939 1.00 92.88 83 ARG A O 1
ATOM 602 N N . GLY A 1 84 ? -3.523 5.742 3.018 1.00 93.25 84 GLY A N 1
ATOM 603 C CA . GLY A 1 84 ? -4.733 5.285 3.685 1.00 93.25 84 GLY A CA 1
ATOM 604 C C . GLY A 1 84 ? -5.170 6.242 4.787 1.00 93.25 84 GLY A C 1
ATOM 605 O O . GLY A 1 84 ? -4.415 7.115 5.211 1.00 93.25 84 GLY A O 1
ATOM 606 N N . ARG A 1 85 ? -6.410 6.097 5.241 1.00 93.75 85 ARG A N 1
ATOM 607 C CA . ARG A 1 85 ? -6.943 6.813 6.397 1.00 93.75 85 ARG A CA 1
ATOM 608 C C . ARG A 1 85 ? -7.797 5.890 7.254 1.00 93.75 85 ARG A C 1
ATOM 610 O O . ARG A 1 85 ? -8.506 5.042 6.719 1.00 93.75 85 ARG A O 1
ATOM 617 N N . ILE A 1 86 ? -7.733 6.084 8.563 1.00 93.12 86 ILE A N 1
ATOM 618 C CA . ILE A 1 86 ? -8.573 5.399 9.539 1.00 93.12 86 ILE A CA 1
ATOM 619 C C . ILE A 1 86 ? -9.863 6.199 9.719 1.00 93.12 86 ILE A C 1
ATOM 621 O O . ILE A 1 86 ? -9.835 7.368 10.114 1.00 93.12 86 ILE A O 1
ATOM 625 N N . GLU A 1 87 ? -10.993 5.557 9.450 1.00 91.25 87 GLU A N 1
ATOM 626 C CA . GLU A 1 87 ? -12.332 6.063 9.739 1.00 91.25 87 GLU A CA 1
ATOM 627 C C . GLU A 1 87 ? -13.079 5.061 10.611 1.00 91.25 87 GLU A C 1
ATOM 629 O O . GLU A 1 87 ? -13.407 3.964 10.162 1.00 91.25 87 GLU A O 1
ATOM 634 N N . GLY A 1 88 ? -13.337 5.442 11.865 1.00 90.31 88 GLY A N 1
ATOM 635 C CA . GLY A 1 88 ? -13.862 4.512 12.862 1.00 90.31 88 GLY A CA 1
ATOM 636 C C . GLY A 1 88 ? -12.903 3.336 13.048 1.00 90.31 88 GLY A C 1
ATOM 637 O O . GLY A 1 88 ? -11.734 3.538 13.357 1.00 90.31 88 GLY A O 1
ATOM 638 N N . ASP A 1 89 ? -13.416 2.140 12.800 1.00 93.06 89 ASP A N 1
ATOM 639 C CA . ASP A 1 89 ? -12.761 0.832 12.867 1.00 93.06 89 ASP A CA 1
ATOM 640 C C . ASP A 1 89 ? -12.179 0.365 11.517 1.00 93.06 89 ASP A C 1
ATOM 642 O O . ASP A 1 89 ? -11.861 -0.812 11.345 1.00 93.06 89 ASP A O 1
ATOM 646 N N . ARG A 1 90 ? -12.063 1.246 10.511 1.00 93.75 90 ARG A N 1
ATOM 647 C CA . ARG A 1 90 ? -11.690 0.843 9.144 1.00 93.75 90 ARG A CA 1
ATOM 648 C C . ARG A 1 90 ? -10.536 1.646 8.572 1.00 93.75 90 ARG A C 1
ATOM 650 O O . ARG A 1 90 ? -10.569 2.873 8.548 1.00 93.75 90 ARG A O 1
ATOM 657 N N . LEU A 1 91 ? -9.559 0.938 8.012 1.00 93.12 91 LEU A N 1
ATOM 658 C CA . LEU A 1 91 ? -8.501 1.504 7.184 1.00 93.12 91 LEU A CA 1
ATOM 659 C C . LEU A 1 91 ? -8.950 1.518 5.720 1.00 93.12 91 LEU A C 1
ATOM 661 O O . LEU A 1 91 ? -9.141 0.471 5.096 1.00 93.12 91 LEU A O 1
ATOM 665 N N . LEU A 1 92 ? -9.110 2.722 5.175 1.00 92.81 92 LEU A N 1
ATOM 666 C CA . LEU A 1 92 ? -9.601 2.977 3.825 1.00 92.81 92 LEU A CA 1
ATOM 667 C C . LEU A 1 92 ? -8.513 3.613 2.956 1.00 92.81 92 LEU A C 1
ATOM 669 O O . LEU A 1 92 ? -7.743 4.436 3.454 1.00 92.81 92 LEU A O 1
ATOM 673 N N . PRO A 1 93 ? -8.445 3.290 1.654 1.00 92.00 93 PRO A N 1
ATOM 674 C CA . PRO A 1 93 ? -7.500 3.924 0.749 1.00 92.00 93 PRO A CA 1
ATOM 675 C C . PRO A 1 93 ? -7.823 5.411 0.609 1.00 92.00 93 PRO A C 1
ATOM 677 O O . PRO A 1 93 ? -8.948 5.804 0.295 1.00 92.00 93 PRO A O 1
ATOM 680 N N . SER A 1 94 ? -6.814 6.250 0.823 1.00 89.25 94 SER A N 1
ATOM 681 C CA . SER A 1 94 ? -6.944 7.700 0.738 1.00 89.25 94 SER A CA 1
ATOM 682 C C . SER A 1 94 ? -6.275 8.161 -0.543 1.00 89.25 94 SER A C 1
ATOM 684 O O . SER A 1 94 ? -5.053 8.291 -0.609 1.00 89.25 94 SER A O 1
ATOM 686 N N . ARG A 1 95 ? -7.066 8.376 -1.601 1.00 76.31 95 ARG A N 1
ATOM 687 C CA . ARG A 1 95 ? -6.509 8.878 -2.862 1.00 76.31 95 ARG A CA 1
ATOM 688 C C . ARG A 1 95 ? -5.811 10.211 -2.591 1.00 76.31 95 ARG A C 1
ATOM 690 O O . ARG A 1 95 ? -6.405 11.049 -1.909 1.00 76.31 95 ARG A O 1
ATOM 697 N N . PRO A 1 96 ? -4.602 10.455 -3.129 1.00 64.31 96 PRO A N 1
ATOM 698 C CA . PRO A 1 96 ? -4.060 11.801 -3.168 1.00 64.31 96 PRO A CA 1
ATOM 699 C C . PRO A 1 96 ? -5.073 12.654 -3.931 1.00 64.31 96 PRO A C 1
ATOM 701 O O . PRO A 1 96 ? -5.224 12.531 -5.146 1.00 64.31 96 PRO A O 1
ATOM 704 N N . GLY A 1 97 ? -5.858 13.441 -3.197 1.00 51.75 97 GLY A N 1
ATOM 705 C CA . GLY A 1 97 ? -6.826 14.331 -3.801 1.00 51.75 97 GLY A CA 1
ATOM 706 C C . GLY A 1 97 ? -6.082 15.238 -4.768 1.00 51.75 97 GLY A C 1
ATOM 707 O O . GLY A 1 97 ? -5.090 15.868 -4.400 1.00 51.75 97 GLY A O 1
ATOM 708 N N . LYS A 1 98 ? -6.583 15.333 -6.002 1.00 42.25 98 LYS A N 1
ATOM 709 C CA . LYS A 1 98 ? -6.475 16.578 -6.758 1.00 42.25 98 LYS A CA 1
ATOM 710 C C . LYS A 1 98 ? -6.934 17.646 -5.765 1.00 42.25 98 LYS A C 1
ATOM 712 O O . LYS A 1 98 ? -8.087 17.567 -5.344 1.00 42.25 98 LYS A O 1
ATOM 717 N N . GLN A 1 99 ? -6.028 18.509 -5.291 1.00 39.38 99 GLN A N 1
ATOM 718 C CA . GLN A 1 99 ? -6.400 19.625 -4.420 1.00 39.38 99 GLN A CA 1
ATOM 719 C C . GLN A 1 99 ? -7.652 20.243 -5.040 1.00 39.38 99 GLN A C 1
ATOM 721 O O . GLN A 1 99 ? -7.621 20.644 -6.208 1.00 39.38 99 GLN A O 1
ATOM 726 N N . ALA A 1 100 ? -8.777 20.172 -4.326 1.00 36.22 100 ALA A N 1
ATOM 727 C CA . ALA A 1 100 ? -9.945 20.938 -4.703 1.00 36.22 100 ALA A CA 1
ATOM 728 C C . ALA A 1 100 ? -9.472 22.391 -4.653 1.00 36.22 100 ALA A C 1
ATOM 730 O O . ALA A 1 100 ? -9.033 22.868 -3.607 1.00 36.22 100 ALA A O 1
ATOM 731 N N . ARG A 1 101 ? -9.382 22.972 -5.843 1.00 34.94 101 ARG A N 1
ATOM 732 C CA . ARG A 1 101 ? -8.949 24.337 -6.089 1.00 34.94 101 ARG A CA 1
ATOM 733 C C . ARG A 1 101 ? -9.963 25.314 -5.515 1.00 34.94 101 ARG A C 1
ATOM 735 O O . ARG A 1 101 ? -11.161 24.952 -5.529 1.00 34.94 101 ARG A O 1
#